Protein AF-A0A1G6W8T8-F1 (afdb_monomer_lite)

pLDDT: mean 86.27, std 10.4, range [54.28, 96.69]

InterPro domains:
  IPR007159 SpoVT-AbrB domain [PF04014] (5-46)
  IPR007159 SpoVT-AbrB domain [PS51740] (1-46)
  IPR007159 SpoVT-AbrB domain [SM00966] (4-49)
  IPR007159 SpoVT-AbrB domain [TIGR01439] (6-44)
  IPR037914 SpoVT-AbrB domain superfamily [SSF89447] (1-67)

Secondary structure (DSSP, 8-state):
----PPPTTS-----HHHHHHTT--TT--EEEEEETTEEEEEE--TT-HHHHHHHHHHHHTTS-HHHHHHHHHHHHHHHHHHHHHHHHHHHHHHHHHHHHHHT--S-HHHHHHHHT--HHHHHHHHHT-

Organism: NCBI:txid69960

Structure (mmCIF, N/CA/C/O backbone):
data_AF-A0A1G6W8T8-F1
#
_entry.id   AF-A0A1G6W8T8-F1
#
loop_
_atom_site.group_PDB
_atom_site.id
_atom_site.type_symbol
_atom_site.label_atom_id
_atom_site.label_alt_id
_atom_site.label_comp_id
_atom_site.label_asym_id
_atom_site.label_entity_id
_atom_site.label_seq_id
_atom_site.pdbx_PDB_ins_code
_atom_site.Cartn_x
_atom_site.Cartn_y
_atom_site.Cartn_z
_atom_site.occupancy
_atom_site.B_iso_or_equiv
_atom_site.auth_seq_id
_atom_site.auth_comp_id
_atom_site.auth_asym_id
_atom_site.auth_atom_id
_atom_site.pdbx_PDB_model_num
ATOM 1 N N . MET A 1 1 ? 20.162 -4.089 -52.537 1.00 75.88 1 MET A N 1
ATOM 2 C CA . MET A 1 1 ? 20.995 -3.343 -51.570 1.00 75.88 1 MET A CA 1
ATOM 3 C C . MET A 1 1 ? 20.813 -1.863 -51.844 1.00 75.88 1 MET A C 1
ATOM 5 O O . MET A 1 1 ? 20.670 -1.506 -53.003 1.00 75.88 1 MET A O 1
ATOM 9 N N . GLU A 1 2 ? 20.765 -1.037 -50.805 1.00 86.88 2 GLU A N 1
ATOM 10 C CA . GLU A 1 2 ? 20.570 0.417 -50.894 1.00 86.88 2 GLU A CA 1
ATOM 11 C C . GLU A 1 2 ? 21.630 1.095 -50.023 1.00 86.88 2 GLU A C 1
ATOM 13 O O . GLU A 1 2 ? 21.996 0.556 -48.977 1.00 86.88 2 GLU A O 1
ATOM 18 N N . LEU A 1 3 ? 22.119 2.260 -50.445 1.00 87.38 3 LEU A N 1
ATOM 19 C CA . LEU A 1 3 ? 23.094 3.031 -49.680 1.00 87.38 3 LEU A CA 1
ATOM 20 C C . LEU A 1 3 ? 22.367 3.974 -48.717 1.00 87.38 3 LEU A C 1
ATOM 22 O O . LEU A 1 3 ? 21.414 4.653 -49.093 1.00 87.38 3 LEU A O 1
ATOM 26 N N . ALA A 1 4 ? 22.844 4.048 -47.477 1.00 87.88 4 ALA A N 1
ATOM 27 C CA . ALA A 1 4 ? 22.390 5.018 -46.490 1.00 87.88 4 ALA A CA 1
ATOM 28 C C . ALA A 1 4 ? 23.603 5.690 -45.843 1.00 87.88 4 ALA A C 1
ATOM 30 O O . ALA A 1 4 ? 24.632 5.057 -45.615 1.00 87.88 4 ALA A O 1
ATOM 31 N N . ARG A 1 5 ? 23.483 6.985 -45.547 1.00 90.00 5 ARG A N 1
ATOM 32 C CA . ARG A 1 5 ? 24.531 7.742 -44.860 1.00 90.00 5 ARG A CA 1
ATOM 33 C C . ARG A 1 5 ? 24.305 7.679 -43.353 1.00 90.00 5 ARG A C 1
ATOM 35 O O . ARG A 1 5 ? 23.221 8.021 -42.883 1.00 90.00 5 ARG A O 1
ATOM 42 N N . LEU A 1 6 ? 25.341 7.289 -42.617 1.00 89.56 6 LEU A N 1
ATOM 43 C CA . LEU A 1 6 ? 25.398 7.417 -41.164 1.00 89.56 6 LEU A CA 1
ATOM 44 C C . LEU A 1 6 ? 25.855 8.838 -40.810 1.00 89.56 6 LEU A C 1
ATOM 46 O O . LEU A 1 6 ? 26.856 9.327 -41.341 1.00 89.56 6 LEU A O 1
ATOM 50 N N . THR A 1 7 ? 25.103 9.532 -39.962 1.00 90.38 7 THR A N 1
ATOM 51 C CA . THR A 1 7 ? 25.511 10.839 -39.433 1.00 90.38 7 THR A CA 1
ATOM 52 C C . THR A 1 7 ? 26.567 10.672 -38.341 1.00 90.38 7 THR A C 1
ATOM 54 O O . THR A 1 7 ? 26.696 9.603 -37.750 1.00 90.38 7 THR A O 1
ATOM 57 N N . ALA A 1 8 ? 27.276 11.751 -37.996 1.00 88.88 8 ALA A N 1
ATOM 58 C CA . ALA A 1 8 ? 28.194 11.752 -36.849 1.00 88.88 8 ALA A CA 1
ATOM 59 C C . ALA A 1 8 ? 27.490 11.407 -35.519 1.00 88.88 8 ALA A C 1
ATOM 61 O O . ALA A 1 8 ? 28.098 10.834 -34.626 1.00 88.88 8 ALA A O 1
ATOM 62 N N . SER A 1 9 ? 26.192 11.707 -35.410 1.00 84.81 9 SER A N 1
ATOM 63 C CA . SER A 1 9 ? 25.342 11.341 -34.270 1.00 84.81 9 SER A CA 1
ATOM 64 C C . SER A 1 9 ? 24.852 9.886 -34.286 1.00 84.81 9 SER A C 1
ATOM 66 O O . SER A 1 9 ? 23.993 9.529 -33.486 1.00 84.81 9 SER A O 1
ATOM 68 N N . GLY A 1 10 ? 25.330 9.055 -35.218 1.00 82.06 10 GLY A N 1
ATOM 69 C CA . GLY A 1 10 ? 24.951 7.644 -35.311 1.00 82.06 10 GLY A CA 1
ATOM 70 C C . GLY A 1 10 ? 23.543 7.399 -35.863 1.00 82.06 10 GLY A C 1
ATOM 71 O O . GLY A 1 10 ? 23.046 6.277 -35.819 1.00 82.06 10 GLY A O 1
ATOM 72 N N . ARG A 1 11 ? 22.876 8.424 -36.406 1.00 88.06 11 ARG A N 1
ATOM 73 C CA . ARG A 1 11 ? 21.554 8.271 -37.022 1.00 88.06 11 ARG A CA 1
ATOM 74 C C . ARG A 1 11 ? 21.720 7.892 -38.488 1.00 88.06 11 ARG A C 1
ATOM 76 O O . ARG A 1 11 ? 22.498 8.503 -39.216 1.00 88.06 11 ARG A O 1
ATOM 83 N N . MET A 1 12 ? 20.931 6.930 -38.946 1.00 89.88 12 MET A N 1
ATOM 84 C CA . MET A 1 12 ? 20.729 6.676 -40.370 1.00 89.88 12 MET A CA 1
ATOM 85 C C . MET A 1 12 ? 19.238 6.562 -40.660 1.00 89.88 12 MET A C 1
ATOM 87 O O . MET A 1 12 ? 18.449 6.174 -39.799 1.00 89.88 12 MET A O 1
ATOM 91 N N . THR A 1 13 ? 18.845 6.882 -41.888 1.00 88.50 13 THR A N 1
ATOM 92 C CA . THR A 1 13 ? 17.489 6.588 -42.355 1.00 88.50 13 THR A CA 1
ATOM 93 C C . THR A 1 13 ? 17.491 5.222 -43.014 1.00 88.50 13 THR A C 1
ATOM 95 O O . THR A 1 13 ? 18.241 5.014 -43.963 1.00 88.50 13 THR A O 1
ATOM 98 N N . LEU A 1 14 ? 16.626 4.313 -42.560 1.00 88.88 14 LEU A N 1
ATOM 99 C CA . LEU A 1 14 ? 16.434 3.036 -43.237 1.00 88.88 14 LEU A CA 1
ATOM 100 C C . LEU A 1 14 ? 15.675 3.267 -44.560 1.00 88.88 14 LEU A C 1
ATOM 102 O O . LEU A 1 14 ? 14.512 3.706 -44.510 1.00 88.88 14 LEU A O 1
ATOM 106 N N . PRO A 1 15 ? 16.286 2.998 -45.735 1.00 91.06 15 PRO A N 1
ATOM 107 C CA . PRO A 1 15 ? 15.672 3.282 -47.029 1.00 91.06 15 PRO A CA 1
ATOM 108 C C . PRO A 1 15 ? 14.300 2.623 -47.171 1.00 91.06 15 PRO A C 1
ATOM 110 O O . PRO A 1 15 ? 14.069 1.506 -46.702 1.00 91.06 15 PRO A O 1
ATOM 113 N N . LYS A 1 16 ? 13.365 3.313 -47.836 1.00 90.19 16 LYS A N 1
ATOM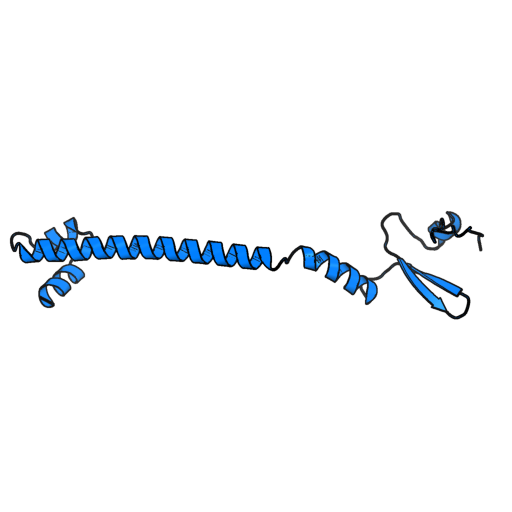 114 C CA . LYS A 1 16 ? 11.959 2.883 -47.944 1.00 90.19 16 LYS A CA 1
ATOM 115 C C . LYS A 1 16 ? 11.819 1.476 -48.537 1.00 90.19 16 LYS A C 1
ATOM 117 O O . LYS A 1 16 ? 10.972 0.716 -48.070 1.00 90.19 16 LYS A O 1
ATOM 122 N N . ALA A 1 17 ? 12.650 1.135 -49.524 1.00 90.19 17 ALA A N 1
ATOM 123 C CA . ALA A 1 17 ? 12.669 -0.186 -50.145 1.00 90.19 17 ALA A CA 1
ATOM 124 C C . ALA A 1 17 ? 13.041 -1.286 -49.136 1.00 90.19 17 ALA A C 1
ATOM 126 O O . ALA A 1 17 ? 12.322 -2.276 -49.025 1.00 90.19 17 ALA A O 1
ATOM 127 N N . ILE A 1 18 ? 14.092 -1.065 -48.337 1.00 90.50 18 ILE A N 1
ATOM 128 C CA . ILE A 1 18 ? 14.537 -2.001 -47.293 1.00 90.50 18 ILE A CA 1
ATOM 129 C C . ILE A 1 18 ? 13.485 -2.124 -46.190 1.00 90.50 18 ILE A C 1
ATOM 131 O O . ILE A 1 18 ? 13.116 -3.234 -45.820 1.00 90.50 18 ILE A O 1
ATOM 135 N N . ARG A 1 19 ? 12.925 -0.998 -45.728 1.00 88.56 19 ARG A N 1
ATOM 136 C CA . ARG A 1 19 ? 11.853 -0.983 -44.720 1.00 88.56 19 ARG A CA 1
ATOM 137 C C . ARG A 1 19 ? 10.644 -1.816 -45.161 1.00 88.56 19 ARG A C 1
ATOM 139 O O . ARG A 1 19 ? 10.123 -2.595 -44.370 1.00 88.56 19 ARG A O 1
ATOM 146 N N . LYS A 1 20 ? 10.217 -1.675 -46.423 1.00 88.81 20 LYS A N 1
ATOM 147 C CA . LYS A 1 20 ? 9.092 -2.438 -46.989 1.00 88.81 20 LYS A CA 1
ATOM 148 C C . LYS A 1 20 ? 9.431 -3.922 -47.137 1.00 88.81 20 LYS A C 1
ATOM 150 O O . LYS A 1 20 ? 8.604 -4.752 -46.777 1.00 88.81 20 LYS A O 1
ATOM 155 N N . ALA A 1 21 ? 10.622 -4.247 -47.638 1.00 88.62 21 ALA A N 1
ATOM 156 C CA . ALA A 1 21 ? 11.063 -5.629 -47.826 1.00 88.62 21 ALA A CA 1
ATOM 157 C C . ALA A 1 21 ? 11.195 -6.388 -46.495 1.00 88.62 21 ALA A C 1
ATOM 159 O O . ALA A 1 21 ? 10.778 -7.535 -46.404 1.00 88.62 21 ALA A O 1
ATOM 160 N N . ALA A 1 22 ? 11.696 -5.726 -45.449 1.00 84.44 22 ALA A N 1
ATOM 161 C CA . ALA A 1 22 ? 11.787 -6.276 -44.096 1.00 84.44 22 ALA A CA 1
ATOM 162 C C . ALA A 1 22 ? 10.454 -6.216 -43.314 1.00 84.44 22 ALA A C 1
ATOM 164 O O . ALA A 1 22 ? 10.398 -6.602 -42.147 1.00 84.44 22 ALA A O 1
ATOM 165 N N . GLY A 1 23 ? 9.376 -5.708 -43.927 1.00 86.88 23 GLY A N 1
ATOM 166 C CA . GLY A 1 23 ? 8.050 -5.625 -43.311 1.00 86.88 23 GLY A CA 1
ATOM 167 C C . GLY A 1 23 ? 7.973 -4.707 -42.087 1.00 86.88 23 GLY A C 1
ATOM 168 O O . GLY A 1 23 ? 7.107 -4.919 -41.239 1.00 86.88 23 GLY A O 1
ATOM 169 N N . LEU A 1 24 ? 8.870 -3.724 -41.973 1.00 87.12 24 LEU A N 1
ATOM 170 C CA . LEU A 1 24 ? 8.993 -2.864 -40.797 1.00 87.12 24 LEU A CA 1
ATOM 171 C C . LEU A 1 24 ? 7.978 -1.709 -40.807 1.00 87.12 24 LEU A C 1
ATOM 173 O O . LEU A 1 24 ? 7.748 -1.076 -41.845 1.00 87.12 24 LEU A O 1
ATOM 177 N N . ARG A 1 25 ? 7.409 -1.390 -39.643 1.00 84.00 25 ARG A N 1
ATOM 178 C CA . ARG A 1 25 ? 6.429 -0.307 -39.436 1.00 84.00 25 ARG A CA 1
ATOM 179 C C . ARG A 1 25 ? 6.920 0.704 -38.397 1.00 84.00 25 ARG A C 1
ATOM 181 O O . ARG A 1 25 ? 7.789 0.414 -37.583 1.00 84.00 25 ARG A O 1
ATOM 188 N N . GLY A 1 26 ? 6.382 1.923 -38.451 1.00 81.81 26 GLY A N 1
ATOM 189 C CA . GLY A 1 26 ? 6.681 2.943 -37.443 1.00 81.81 26 GLY A CA 1
ATOM 190 C C . GLY A 1 26 ? 6.204 2.488 -36.063 1.00 81.81 26 GLY A C 1
ATOM 191 O O . GLY A 1 26 ? 5.090 1.985 -35.952 1.00 81.81 26 GLY A O 1
ATOM 192 N N . GLY A 1 27 ? 7.050 2.652 -35.046 1.00 79.81 27 GLY A N 1
ATOM 193 C CA . GLY A 1 27 ? 6.772 2.206 -33.676 1.00 79.81 27 GLY A CA 1
ATOM 194 C C . GLY A 1 27 ? 7.227 0.779 -33.354 1.00 79.81 27 GLY A C 1
ATOM 195 O O . GLY A 1 27 ? 7.075 0.357 -32.216 1.00 79.81 27 GLY A O 1
ATOM 196 N N . GLU A 1 28 ? 7.795 0.037 -34.310 1.00 82.31 28 GLU A N 1
ATOM 197 C CA . GLU A 1 28 ? 8.390 -1.275 -34.029 1.00 82.31 28 GLU A CA 1
ATOM 198 C C . GLU A 1 28 ? 9.797 -1.141 -33.427 1.00 82.31 28 GLU A C 1
ATOM 200 O O . GLU A 1 28 ? 10.613 -0.339 -33.890 1.00 82.31 28 GLU A O 1
ATOM 205 N N . THR A 1 29 ? 10.092 -1.975 -32.430 1.00 81.62 29 THR A N 1
ATOM 206 C CA . THR A 1 29 ? 11.427 -2.102 -31.833 1.00 81.62 29 THR A CA 1
ATOM 207 C C . THR A 1 29 ? 12.272 -3.085 -32.640 1.00 81.62 29 THR A C 1
ATOM 209 O O . THR A 1 29 ? 11.794 -4.145 -33.057 1.00 81.62 29 THR A O 1
ATOM 212 N N . LEU A 1 30 ? 13.537 -2.733 -32.872 1.00 86.38 30 LEU A N 1
ATOM 213 C CA . LEU A 1 30 ? 14.484 -3.531 -33.650 1.00 86.38 30 LEU A CA 1
ATOM 214 C C . LEU A 1 30 ? 15.655 -3.980 -32.778 1.00 86.38 30 LEU A C 1
ATOM 216 O O . LEU A 1 30 ? 16.151 -3.208 -31.961 1.00 86.38 30 LEU A O 1
ATOM 220 N N . THR A 1 31 ? 16.130 -5.196 -33.025 1.00 84.69 31 THR A N 1
ATOM 221 C CA . THR A 1 31 ? 17.341 -5.756 -32.417 1.00 84.69 31 THR A CA 1
ATOM 222 C C . THR A 1 31 ? 18.482 -5.671 -33.428 1.00 84.69 31 THR A C 1
ATOM 224 O O . THR A 1 31 ? 18.298 -5.999 -34.606 1.00 84.69 31 THR A O 1
ATOM 227 N N . PHE A 1 32 ? 19.656 -5.239 -32.964 1.00 87.12 32 PHE A N 1
ATOM 228 C CA . PHE A 1 32 ? 20.888 -5.155 -33.747 1.00 87.12 32 PHE A CA 1
ATOM 229 C C . PHE A 1 32 ? 21.862 -6.249 -33.305 1.00 87.12 32 PHE A C 1
ATOM 231 O O . PHE A 1 32 ? 22.057 -6.458 -32.111 1.00 87.12 32 PHE A O 1
ATOM 238 N N . ALA A 1 33 ? 22.495 -6.915 -34.264 1.00 84.56 33 ALA A N 1
ATOM 239 C CA . ALA A 1 33 ? 23.589 -7.854 -34.037 1.00 84.56 33 ALA A CA 1
ATOM 240 C C . ALA A 1 33 ? 24.741 -7.553 -35.002 1.00 84.56 33 ALA A C 1
ATOM 242 O O . ALA A 1 33 ? 24.525 -6.976 -36.070 1.00 84.56 33 ALA A O 1
ATOM 243 N N . VAL A 1 34 ? 25.960 -7.939 -34.628 1.00 89.88 34 VAL A N 1
ATOM 244 C CA . VAL A 1 34 ? 27.155 -7.776 -35.464 1.00 89.88 34 VAL A CA 1
ATOM 245 C C . VAL A 1 34 ? 27.726 -9.151 -35.781 1.00 89.88 34 VAL A C 1
ATOM 247 O O . VAL A 1 34 ? 28.036 -9.916 -34.873 1.00 89.88 34 VAL A O 1
ATOM 250 N N . GLU A 1 35 ? 27.886 -9.445 -37.068 1.00 92.19 35 GLU A N 1
ATOM 251 C CA . GLU A 1 35 ? 28.552 -10.646 -37.571 1.00 92.19 35 GLU A CA 1
ATOM 252 C C . GLU A 1 35 ? 29.705 -10.224 -38.483 1.00 92.19 35 GLU A C 1
ATOM 254 O O . GLU A 1 35 ? 29.502 -9.844 -39.639 1.00 92.19 35 GLU A O 1
ATOM 259 N N . GLY A 1 36 ? 30.929 -10.252 -37.947 1.00 91.94 36 GLY A N 1
ATOM 260 C CA . GLY A 1 36 ? 32.117 -9.785 -38.661 1.00 91.94 36 GLY A CA 1
ATOM 261 C C . GLY A 1 36 ? 32.016 -8.301 -39.020 1.00 91.94 36 GLY A C 1
ATOM 262 O O . GLY A 1 36 ? 31.990 -7.448 -38.136 1.00 91.94 36 GLY A O 1
ATOM 263 N N . ASP A 1 37 ? 31.958 -7.998 -40.318 1.00 92.62 37 ASP A N 1
ATOM 264 C CA . ASP A 1 37 ? 31.822 -6.643 -40.865 1.00 92.62 37 ASP A CA 1
ATOM 265 C C . ASP A 1 37 ? 30.363 -6.235 -41.149 1.00 92.62 37 ASP A C 1
ATOM 267 O O . ASP A 1 37 ? 30.108 -5.164 -41.706 1.00 92.62 37 ASP A O 1
ATOM 271 N N . ARG A 1 38 ? 29.386 -7.074 -40.775 1.00 88.56 38 ARG A N 1
ATOM 272 C CA . ARG A 1 38 ? 27.965 -6.867 -41.078 1.00 88.56 38 ARG A CA 1
ATOM 273 C C . ARG A 1 38 ? 27.169 -6.539 -39.831 1.00 88.56 38 ARG A C 1
ATOM 275 O O . ARG A 1 38 ? 27.310 -7.183 -38.796 1.00 88.56 38 ARG A O 1
ATOM 282 N N . VAL A 1 39 ? 26.252 -5.588 -39.974 1.00 87.50 39 VAL A N 1
ATOM 283 C CA . VAL A 1 39 ? 25.208 -5.321 -38.983 1.00 87.50 39 VAL A CA 1
ATOM 284 C C . VAL A 1 39 ? 23.913 -5.970 -39.455 1.00 87.50 39 VAL A C 1
ATOM 286 O O . VAL A 1 39 ? 23.423 -5.678 -40.547 1.00 87.50 39 VAL A O 1
ATOM 289 N N . ILE A 1 40 ? 23.353 -6.836 -38.619 1.00 89.06 40 ILE A N 1
ATOM 290 C CA . ILE A 1 40 ? 22.065 -7.487 -38.835 1.00 89.06 40 ILE A CA 1
ATOM 291 C C . ILE A 1 40 ? 21.024 -6.745 -38.010 1.00 89.06 40 ILE A C 1
ATOM 293 O O . ILE A 1 40 ? 21.191 -6.552 -36.808 1.00 89.06 40 ILE A O 1
ATOM 297 N N . VAL A 1 41 ? 19.937 -6.340 -38.664 1.00 87.06 41 VAL A N 1
ATOM 298 C CA . VAL A 1 41 ? 18.806 -5.671 -38.020 1.00 87.06 41 VAL A CA 1
ATOM 299 C C . VAL A 1 41 ? 17.562 -6.511 -38.245 1.00 87.06 41 VAL A C 1
ATOM 301 O O . VAL A 1 41 ? 17.213 -6.808 -39.389 1.00 87.06 41 VAL A O 1
ATOM 304 N N . ARG A 1 42 ? 16.879 -6.879 -37.164 1.00 86.00 42 ARG A N 1
ATOM 305 C CA . ARG A 1 42 ? 15.625 -7.641 -37.216 1.00 86.00 42 ARG A CA 1
ATOM 306 C C . ARG A 1 42 ? 14.593 -7.067 -36.259 1.00 86.00 42 ARG A C 1
ATOM 308 O O . ARG A 1 42 ? 14.930 -6.284 -35.377 1.00 86.00 42 ARG A O 1
ATOM 315 N N . LYS A 1 43 ? 13.333 -7.469 -36.425 1.00 84.56 43 LYS A N 1
ATOM 316 C CA . LYS A 1 43 ? 12.290 -7.160 -35.443 1.00 84.56 43 LYS A CA 1
ATOM 317 C C . LYS A 1 43 ? 12.644 -7.800 -34.105 1.00 84.56 43 LYS A C 1
ATOM 319 O O . LYS A 1 43 ? 13.077 -8.955 -34.083 1.00 84.56 43 LYS A O 1
ATOM 324 N N . ALA A 1 44 ? 12.452 -7.041 -33.033 1.00 82.19 44 ALA A N 1
ATOM 325 C CA . ALA A 1 44 ? 12.484 -7.599 -31.696 1.00 82.19 44 ALA A CA 1
ATOM 326 C C . ALA A 1 44 ? 11.278 -8.535 -31.526 1.00 82.19 44 ALA A C 1
ATOM 328 O O . ALA A 1 44 ? 10.150 -8.182 -31.880 1.00 82.19 44 ALA A O 1
ATOM 329 N N . THR A 1 45 ? 11.526 -9.740 -31.035 1.00 76.25 45 THR A N 1
ATOM 330 C CA . THR A 1 45 ? 10.507 -10.742 -30.718 1.00 76.25 45 THR A CA 1
ATOM 331 C C . THR A 1 45 ? 10.410 -10.931 -29.207 1.00 76.25 45 THR A C 1
ATOM 333 O O . THR A 1 45 ? 11.397 -10.697 -28.514 1.00 76.25 45 THR A O 1
ATOM 336 N N . PRO A 1 46 ? 9.266 -11.400 -28.674 1.00 68.62 46 PRO A N 1
ATOM 337 C CA . PRO A 1 46 ? 9.110 -11.665 -27.241 1.00 68.62 46 PRO A CA 1
ATOM 338 C C . PRO A 1 46 ? 10.166 -12.603 -26.639 1.00 68.62 46 PRO A C 1
ATOM 340 O O . PRO A 1 46 ? 10.479 -12.485 -25.457 1.00 68.62 46 PRO A O 1
ATOM 343 N N . ASP A 1 47 ? 10.728 -13.495 -27.457 1.00 70.31 47 ASP A N 1
ATOM 344 C CA . ASP A 1 47 ? 11.781 -14.434 -27.058 1.00 70.31 47 ASP A CA 1
ATOM 345 C C . ASP A 1 47 ? 13.176 -13.792 -26.965 1.00 70.31 47 ASP A C 1
ATOM 347 O O . ASP A 1 47 ? 14.118 -14.433 -26.506 1.00 70.31 47 ASP A O 1
ATOM 351 N N . ASP A 1 48 ? 13.331 -12.529 -27.375 1.00 72.31 48 ASP A N 1
ATOM 352 C CA . ASP A 1 48 ? 14.598 -11.818 -27.236 1.00 72.31 48 ASP A CA 1
ATOM 353 C C . ASP A 1 48 ? 14.808 -11.382 -25.788 1.00 72.31 48 ASP A C 1
ATOM 355 O O . ASP A 1 48 ? 14.020 -10.602 -25.251 1.00 72.31 48 ASP A O 1
ATOM 359 N N . GLU A 1 49 ? 15.921 -11.798 -25.183 1.00 67.62 49 GLU A N 1
ATOM 360 C CA . GLU A 1 49 ? 16.322 -11.345 -23.843 1.00 67.62 49 GLU A CA 1
ATOM 361 C C . GLU A 1 49 ? 16.335 -9.810 -23.760 1.00 67.62 49 GLU A C 1
ATOM 363 O O . GLU A 1 49 ? 15.746 -9.228 -22.860 1.00 67.62 49 GLU A O 1
ATOM 368 N N . THR A 1 50 ? 16.849 -9.131 -24.788 1.00 67.94 50 THR A N 1
ATOM 369 C CA . THR A 1 50 ? 16.867 -7.660 -24.869 1.00 67.94 50 THR A CA 1
ATOM 370 C C . THR A 1 50 ? 15.464 -7.033 -24.897 1.00 67.94 50 THR A C 1
ATOM 372 O O . THR A 1 50 ? 15.263 -5.940 -24.369 1.00 67.94 50 THR A O 1
ATOM 375 N N . TRP A 1 51 ? 14.469 -7.702 -25.494 1.00 69.12 51 TRP A N 1
ATOM 376 C CA . TRP A 1 51 ? 13.074 -7.248 -25.449 1.00 69.12 51 TRP A CA 1
ATOM 377 C C . TRP A 1 51 ? 12.483 -7.439 -24.051 1.00 69.12 51 TRP A C 1
ATOM 379 O O . TRP A 1 51 ? 11.793 -6.554 -23.545 1.00 69.12 51 TRP A O 1
ATOM 389 N N . ARG A 1 52 ? 12.780 -8.577 -23.413 1.00 65.94 52 ARG A N 1
ATOM 390 C CA . ARG A 1 52 ? 12.342 -8.889 -22.046 1.00 65.94 52 ARG A CA 1
ATOM 391 C C . ARG A 1 52 ? 12.940 -7.917 -21.034 1.00 65.94 52 ARG A C 1
ATOM 393 O O . ARG A 1 52 ? 12.209 -7.429 -20.178 1.00 65.94 52 ARG A O 1
ATOM 400 N N . GLU A 1 53 ? 14.217 -7.581 -21.169 1.00 70.88 53 GLU A N 1
ATOM 401 C CA . GLU A 1 53 ? 14.908 -6.580 -20.352 1.00 70.88 53 GLU A CA 1
ATOM 402 C C . GLU A 1 53 ? 14.292 -5.186 -20.532 1.00 70.88 53 GLU A C 1
ATOM 404 O O . GLU A 1 53 ? 13.949 -4.531 -19.546 1.00 70.88 53 GLU A O 1
ATOM 409 N N . ALA A 1 54 ? 14.065 -4.752 -21.777 1.00 70.06 54 ALA A N 1
ATOM 410 C CA . ALA A 1 54 ? 13.444 -3.458 -22.065 1.00 70.06 54 ALA A CA 1
ATOM 411 C C . ALA A 1 54 ? 11.997 -3.361 -21.535 1.00 70.06 54 ALA A C 1
ATOM 413 O O . ALA A 1 54 ? 11.582 -2.328 -20.998 1.00 70.06 54 ALA A O 1
ATOM 414 N N . LEU A 1 55 ? 11.226 -4.447 -21.646 1.00 67.62 55 LEU A N 1
ATOM 415 C CA . LEU A 1 55 ? 9.865 -4.527 -21.117 1.00 67.62 55 LEU A CA 1
ATOM 416 C C . LEU A 1 55 ? 9.852 -4.547 -19.581 1.00 67.62 55 LEU A C 1
ATOM 418 O O . LEU A 1 55 ? 9.047 -3.847 -18.972 1.00 67.62 55 LEU A O 1
ATOM 422 N N . SER A 1 56 ? 10.756 -5.310 -18.961 1.00 66.69 56 SER A N 1
ATOM 423 C CA . SER A 1 56 ? 10.924 -5.380 -17.504 1.00 66.69 56 SER A CA 1
ATOM 424 C C . SER A 1 56 ? 11.256 -4.011 -16.910 1.00 66.69 56 SER A C 1
ATOM 426 O O . SER A 1 56 ? 10.603 -3.582 -15.960 1.00 66.69 56 SER A O 1
ATOM 428 N N . ALA A 1 57 ? 12.189 -3.275 -17.526 1.00 65.88 57 ALA A N 1
ATOM 429 C CA . ALA A 1 57 ? 12.524 -1.914 -17.115 1.00 65.88 57 ALA A CA 1
ATOM 430 C C . ALA A 1 57 ? 11.287 -0.997 -17.136 1.00 65.88 57 ALA A C 1
ATOM 432 O O . ALA A 1 57 ? 11.002 -0.324 -16.150 1.00 65.88 57 ALA A O 1
ATOM 433 N N . THR A 1 58 ? 10.485 -1.059 -18.202 1.00 64.50 58 THR A N 1
ATOM 434 C CA . THR A 1 58 ? 9.258 -0.251 -18.328 1.00 64.50 58 THR A CA 1
ATOM 435 C C . THR A 1 58 ? 8.189 -0.628 -17.294 1.00 64.50 58 THR A C 1
ATOM 437 O O . THR A 1 58 ? 7.507 0.240 -16.760 1.00 64.50 58 THR A O 1
ATOM 440 N N . LEU A 1 59 ? 8.019 -1.920 -16.991 1.00 63.34 59 LEU A N 1
ATOM 441 C CA . LEU A 1 59 ? 7.030 -2.388 -16.012 1.00 63.34 59 LEU A CA 1
ATOM 442 C C . LEU A 1 59 ? 7.456 -2.114 -14.565 1.00 63.34 59 LEU A C 1
ATOM 444 O O . LEU A 1 59 ? 6.597 -1.912 -13.710 1.00 63.34 59 LEU A O 1
ATOM 448 N N . SER A 1 60 ? 8.761 -2.066 -14.287 1.00 59.78 60 SER A N 1
ATOM 449 C CA . SER A 1 60 ? 9.281 -1.785 -12.945 1.00 59.78 60 SER A CA 1
ATOM 450 C C . SER A 1 60 ? 8.932 -0.376 -12.446 1.00 59.78 60 SER A C 1
ATOM 452 O O . SER A 1 60 ? 8.695 -0.202 -11.250 1.00 59.78 60 SER A O 1
ATOM 454 N N . GLU A 1 61 ? 8.761 0.592 -13.356 1.00 54.28 61 GLU A N 1
ATOM 455 C CA . GLU A 1 61 ? 8.269 1.945 -13.046 1.00 54.28 61 GLU A CA 1
ATOM 456 C C . GLU A 1 61 ? 6.835 1.954 -12.478 1.00 54.28 61 GLU A C 1
ATOM 458 O O . GLU A 1 61 ? 6.457 2.882 -11.769 1.00 54.28 61 GLU A O 1
ATOM 463 N N . TRP A 1 62 ? 6.039 0.908 -12.731 1.00 62.62 62 TRP A N 1
ATOM 464 C CA . TRP A 1 62 ? 4.660 0.780 -12.235 1.00 62.62 62 TRP A CA 1
ATOM 465 C C . TRP A 1 62 ? 4.568 0.098 -10.863 1.00 62.62 62 TRP A C 1
ATOM 467 O O . TRP A 1 62 ? 3.504 0.077 -10.244 1.00 62.62 62 TRP A O 1
ATOM 477 N N . THR A 1 63 ? 5.681 -0.440 -10.365 1.00 57.06 63 THR A N 1
ATOM 478 C CA . THR A 1 63 ? 5.822 -1.022 -9.024 1.00 57.06 63 THR A CA 1
ATOM 479 C C . THR A 1 63 ? 6.858 -0.242 -8.222 1.00 57.06 63 THR A C 1
ATOM 481 O O . THR A 1 63 ? 7.809 -0.826 -7.701 1.00 57.06 63 THR A O 1
ATOM 484 N N . SER A 1 64 ? 6.695 1.084 -8.119 1.00 63.22 64 SER A N 1
ATOM 485 C CA . SER A 1 64 ? 7.575 1.869 -7.249 1.00 63.22 64 SER A CA 1
ATOM 486 C C . SER A 1 64 ? 7.435 1.381 -5.794 1.00 63.22 64 SER A C 1
ATOM 488 O O . SER A 1 64 ? 6.313 1.266 -5.284 1.00 63.22 64 SER A O 1
ATOM 490 N N . PRO A 1 65 ? 8.546 1.119 -5.081 1.00 67.50 65 PRO A N 1
ATOM 491 C CA . PRO A 1 65 ? 8.544 0.820 -3.646 1.00 67.50 65 PRO A CA 1
ATOM 492 C C . PRO A 1 65 ? 7.801 1.868 -2.801 1.00 67.50 65 PRO A C 1
ATOM 494 O O . PRO A 1 65 ? 7.275 1.563 -1.726 1.00 67.50 65 PRO A O 1
ATOM 497 N N . GLU A 1 66 ? 7.726 3.102 -3.297 1.00 74.12 66 GLU A N 1
ATOM 498 C CA . GLU A 1 66 ? 7.025 4.220 -2.664 1.00 74.12 66 GLU A CA 1
ATOM 499 C C . GLU A 1 66 ? 5.513 3.973 -2.606 1.00 74.12 66 GLU A C 1
ATOM 501 O O . GLU A 1 66 ? 4.878 4.257 -1.590 1.00 74.12 66 GLU A O 1
ATOM 506 N N . ASP A 1 67 ? 4.935 3.364 -3.646 1.00 72.56 67 ASP A N 1
ATOM 507 C CA . ASP A 1 67 ? 3.507 3.046 -3.700 1.00 72.56 67 ASP A CA 1
ATOM 508 C C . ASP A 1 67 ? 3.131 1.930 -2.728 1.00 72.56 67 ASP A C 1
ATOM 510 O O . ASP A 1 67 ? 2.093 2.004 -2.065 1.00 72.56 67 ASP A O 1
ATOM 514 N N . ALA A 1 68 ? 3.986 0.914 -2.597 1.00 77.88 68 ALA A N 1
ATOM 515 C CA . ALA A 1 68 ? 3.798 -0.151 -1.618 1.00 77.88 68 ALA A CA 1
ATOM 516 C C . ALA A 1 68 ? 3.895 0.391 -0.183 1.00 77.88 68 ALA A C 1
ATOM 518 O O . ALA A 1 68 ? 3.049 0.083 0.659 1.00 77.88 68 ALA A O 1
ATOM 519 N N . THR A 1 69 ? 4.883 1.254 0.073 1.00 82.12 69 THR A N 1
ATOM 520 C CA . THR A 1 69 ? 5.087 1.892 1.381 1.00 82.12 69 THR A CA 1
ATOM 521 C C . THR A 1 69 ? 3.901 2.779 1.749 1.00 82.12 69 THR A C 1
ATOM 523 O O . THR A 1 69 ? 3.367 2.670 2.851 1.00 82.12 69 THR A O 1
ATOM 526 N N . ARG A 1 70 ? 3.428 3.607 0.810 1.00 80.69 70 ARG A N 1
ATOM 527 C CA . ARG A 1 70 ? 2.271 4.489 1.000 1.00 80.69 70 ARG A CA 1
ATOM 528 C C . ARG A 1 70 ? 1.000 3.710 1.333 1.00 80.69 70 ARG A C 1
ATOM 530 O O . ARG A 1 70 ? 0.354 4.025 2.328 1.00 80.69 70 ARG A O 1
ATOM 537 N N . ARG A 1 71 ? 0.692 2.647 0.580 1.00 81.88 71 ARG A N 1
ATOM 538 C CA . ARG A 1 71 ? -0.460 1.773 0.874 1.00 81.88 71 ARG A CA 1
ATOM 539 C C . ARG A 1 71 ? -0.337 1.103 2.241 1.00 81.88 71 ARG A C 1
ATOM 541 O O . ARG A 1 71 ? -1.327 1.002 2.957 1.00 81.88 71 ARG A O 1
ATOM 548 N N . GLY A 1 72 ? 0.866 0.660 2.612 1.00 89.31 72 GLY A N 1
ATOM 549 C CA . GLY A 1 72 ? 1.127 0.072 3.927 1.00 89.31 72 GLY A CA 1
ATOM 550 C C . GLY A 1 72 ? 0.885 1.059 5.073 1.00 89.31 72 GLY A C 1
ATOM 551 O O . GLY A 1 72 ? 0.207 0.719 6.042 1.00 89.31 72 GLY A O 1
ATOM 552 N N . LEU A 1 73 ? 1.381 2.293 4.939 1.00 91.94 73 LEU A N 1
ATOM 553 C CA . LEU A 1 73 ? 1.187 3.363 5.922 1.00 91.94 73 LEU A CA 1
ATOM 554 C C . LEU A 1 73 ? -0.287 3.760 6.056 1.00 91.94 73 LEU A C 1
ATOM 556 O O . LEU A 1 73 ? -0.789 3.857 7.175 1.00 91.94 73 LEU A O 1
ATOM 560 N N . GLU A 1 74 ? -0.987 3.952 4.935 1.00 89.06 74 GLU A N 1
ATOM 561 C CA . GLU A 1 74 ? -2.421 4.270 4.918 1.00 89.06 74 GLU A CA 1
ATOM 562 C C . GLU A 1 74 ? -3.240 3.178 5.615 1.00 89.06 74 GLU A C 1
ATOM 564 O O . GLU A 1 74 ? -4.061 3.476 6.485 1.00 89.06 74 GLU A O 1
ATOM 569 N N . HIS A 1 75 ? -2.970 1.910 5.290 1.00 91.31 75 HIS A N 1
ATOM 570 C CA . HIS A 1 75 ? -3.662 0.775 5.892 1.00 91.31 75 HIS A CA 1
ATOM 571 C C . HIS A 1 75 ? -3.390 0.686 7.402 1.00 91.31 75 HIS A C 1
ATOM 573 O O . HIS A 1 75 ? -4.324 0.520 8.188 1.00 91.31 75 HIS A O 1
ATOM 579 N N . GLY A 1 76 ? -2.131 0.845 7.823 1.00 94.44 76 GLY A N 1
ATOM 580 C CA . GLY A 1 76 ? -1.750 0.815 9.236 1.00 94.44 76 GLY A CA 1
ATOM 581 C C . GLY A 1 76 ? -2.384 1.947 10.047 1.00 94.44 76 GLY A C 1
ATOM 582 O O . GLY A 1 76 ? -2.931 1.705 11.124 1.00 94.44 76 GLY A O 1
ATOM 583 N N . LEU A 1 77 ? -2.385 3.174 9.515 1.00 95.94 77 LEU A N 1
ATOM 584 C CA . LEU A 1 77 ? -3.009 4.325 10.170 1.00 95.94 77 LEU A CA 1
ATOM 585 C C . LEU A 1 77 ? -4.524 4.139 10.308 1.00 95.94 77 LEU A C 1
ATOM 587 O O . LEU A 1 77 ? -5.087 4.394 11.373 1.00 95.94 77 LEU A O 1
ATOM 591 N N . GLN A 1 78 ? -5.183 3.671 9.245 1.00 92.19 78 GLN A N 1
ATOM 592 C CA . GLN A 1 78 ? -6.623 3.437 9.251 1.00 92.19 78 GLN A CA 1
ATOM 593 C C . GLN A 1 78 ? -7.019 2.374 10.284 1.00 92.19 78 GLN A C 1
ATOM 595 O O . GLN A 1 78 ? -7.993 2.572 11.016 1.00 92.19 78 GLN A O 1
ATOM 600 N N . GLN A 1 79 ? -6.273 1.267 10.357 1.00 93.50 79 GLN A N 1
ATOM 601 C CA . GLN A 1 79 ? -6.500 0.224 11.357 1.00 93.50 79 GLN A CA 1
ATOM 602 C C . GLN A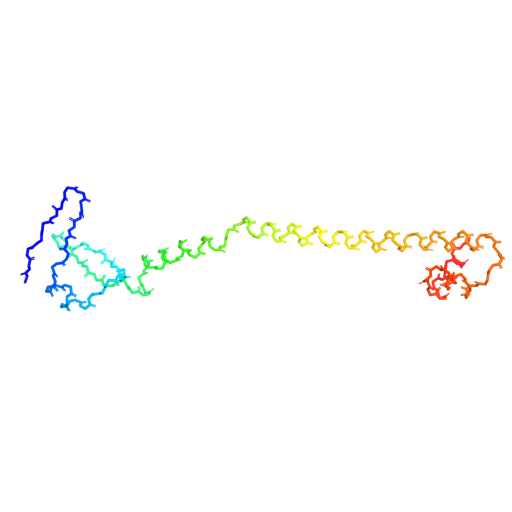 1 79 ? -6.298 0.758 12.777 1.00 93.50 79 GLN A C 1
ATOM 604 O O . GLN A 1 79 ? -7.184 0.599 13.616 1.00 93.50 79 GLN A O 1
ATOM 609 N N . GLY A 1 80 ? -5.182 1.449 13.032 1.00 95.69 80 GLY A N 1
ATOM 610 C CA . GLY A 1 80 ? -4.875 2.005 14.351 1.00 95.69 80 GLY A CA 1
ATOM 611 C C . GLY A 1 80 ? -5.925 3.008 14.834 1.00 95.69 80 GLY A C 1
ATOM 612 O O . GLY A 1 80 ? -6.356 2.941 15.984 1.00 95.69 80 GLY A O 1
ATOM 613 N N . LEU A 1 81 ? -6.403 3.891 13.951 1.00 95.94 81 LEU A N 1
ATOM 614 C CA . LEU A 1 81 ? -7.446 4.861 14.290 1.00 95.94 81 LEU A CA 1
ATOM 615 C C . LEU A 1 81 ? -8.774 4.176 14.636 1.00 95.94 81 LEU A C 1
ATOM 617 O O . LEU A 1 81 ? -9.397 4.511 15.642 1.00 95.94 81 LEU A O 1
ATOM 621 N N . GLN A 1 82 ? -9.210 3.210 13.822 1.00 92.94 82 GLN A N 1
ATOM 622 C CA . GLN A 1 82 ? -10.449 2.476 14.092 1.00 92.94 82 GLN A CA 1
ATOM 623 C C . GLN A 1 82 ? -10.373 1.695 15.400 1.00 92.94 82 GLN A C 1
ATOM 625 O O . GLN A 1 82 ? -11.338 1.693 16.165 1.00 92.94 82 GLN A O 1
ATOM 630 N N . GLN A 1 83 ? -9.241 1.040 15.652 1.00 94.31 83 GLN A N 1
ATOM 631 C CA . GLN A 1 83 ? -9.033 0.285 16.876 1.00 94.31 83 GLN A CA 1
ATOM 632 C C . GLN A 1 83 ? -9.049 1.208 18.096 1.00 94.31 83 GLN A C 1
ATOM 634 O O . GLN A 1 83 ? -9.828 0.967 19.013 1.00 94.31 83 GLN A O 1
ATOM 639 N N . GLY A 1 84 ? -8.312 2.321 18.062 1.00 95.38 84 GLY A N 1
ATOM 640 C CA . GLY A 1 84 ? -8.292 3.287 19.161 1.00 95.38 84 GLY A CA 1
ATOM 641 C C . GLY A 1 84 ? -9.661 3.908 19.460 1.00 95.38 84 GLY A C 1
ATOM 642 O O . GLY A 1 84 ? -10.016 4.079 20.623 1.00 95.38 84 GLY A O 1
ATOM 643 N N . LEU A 1 85 ? -10.470 4.197 18.434 1.00 95.00 85 LEU A N 1
ATOM 644 C CA . LEU A 1 85 ? -11.837 4.697 18.627 1.00 95.00 85 LEU A CA 1
ATOM 645 C C . LEU A 1 85 ? -12.747 3.655 19.289 1.00 95.00 85 LEU A C 1
ATOM 647 O O . LEU A 1 85 ? -13.502 3.995 20.201 1.00 95.00 85 LEU A O 1
ATOM 651 N N . LYS A 1 86 ? -12.668 2.392 18.853 1.00 91.00 86 LYS A N 1
ATOM 652 C CA . LYS A 1 86 ? -13.453 1.295 19.439 1.00 91.00 86 LYS A CA 1
ATOM 653 C C . LYS A 1 86 ? -13.036 1.020 20.879 1.00 91.00 86 LYS A C 1
ATOM 655 O O . LYS A 1 86 ? -13.892 1.006 21.756 1.00 91.00 86 LYS A O 1
ATOM 660 N N . GLU A 1 87 ? -11.739 0.849 21.120 1.00 94.12 87 GLU A N 1
ATOM 661 C CA . GLU A 1 87 ? -11.189 0.582 22.451 1.00 94.12 87 GLU A CA 1
ATOM 662 C C . GLU A 1 87 ? -11.474 1.739 23.411 1.00 94.12 87 GLU A C 1
ATOM 664 O O . GLU A 1 87 ? -11.906 1.510 24.537 1.00 94.12 87 GLU A O 1
ATOM 669 N N . GLY A 1 88 ? -11.312 2.987 22.960 1.00 93.94 88 GLY A N 1
ATOM 670 C CA . GLY A 1 88 ? -11.639 4.171 23.751 1.00 93.94 88 GLY A CA 1
ATOM 671 C C . GLY A 1 88 ? -13.124 4.248 24.106 1.00 93.94 88 GLY A C 1
ATOM 672 O O . GLY A 1 88 ? -13.466 4.478 25.266 1.00 93.94 88 GLY A O 1
ATOM 673 N N . GLY A 1 89 ? -14.012 4.003 23.137 1.00 94.19 89 GLY A N 1
ATOM 674 C CA . GLY A 1 89 ? -15.456 3.950 23.374 1.00 94.19 89 GLY A CA 1
ATOM 675 C C . GLY A 1 89 ? -15.842 2.857 24.374 1.00 94.19 89 GLY A C 1
ATOM 676 O O . GLY A 1 89 ? -16.543 3.129 25.347 1.00 94.19 89 GLY A O 1
ATOM 677 N N . GLN A 1 90 ? -15.317 1.643 24.194 1.00 92.81 90 GLN A N 1
ATOM 678 C CA . GLN A 1 90 ? -15.539 0.527 25.117 1.00 92.81 90 GLN A CA 1
ATOM 679 C C . GLN A 1 90 ? -15.005 0.832 26.521 1.00 92.81 90 GLN A C 1
ATOM 681 O O . GLN A 1 90 ? -15.700 0.598 27.507 1.00 92.81 90 GLN A O 1
ATOM 686 N N . ALA A 1 91 ? -13.807 1.411 26.632 1.00 94.44 91 ALA A N 1
ATOM 687 C CA . ALA A 1 91 ? -13.218 1.791 27.912 1.00 94.44 91 ALA A CA 1
ATOM 688 C C . ALA A 1 91 ? -14.073 2.827 28.660 1.00 94.44 91 ALA A C 1
ATOM 690 O O . ALA A 1 91 ? -14.217 2.740 29.882 1.00 94.44 91 ALA A O 1
ATOM 691 N N . VAL A 1 92 ? -14.671 3.784 27.942 1.00 96.56 92 VAL A N 1
ATOM 692 C CA . VAL A 1 92 ? -15.611 4.756 28.521 1.00 96.56 92 VAL A CA 1
ATOM 693 C C . VAL A 1 92 ? -16.868 4.060 29.040 1.00 96.56 92 VAL A C 1
ATOM 695 O O . VAL A 1 92 ? -17.271 4.322 30.173 1.00 96.56 92 VAL A O 1
ATOM 698 N N . MET A 1 93 ? -17.455 3.143 28.268 1.00 95.88 93 MET A N 1
ATOM 699 C CA . MET A 1 93 ? -18.662 2.420 28.685 1.00 95.88 93 MET A CA 1
ATOM 700 C C . MET A 1 93 ? -18.418 1.495 29.877 1.00 95.88 93 MET A C 1
ATOM 702 O O . MET A 1 93 ? -19.223 1.467 30.807 1.00 95.88 93 MET A O 1
ATOM 706 N N . LEU A 1 94 ? -17.272 0.809 29.912 1.00 94.69 94 LEU A N 1
ATOM 707 C CA . LEU A 1 94 ? -16.852 0.01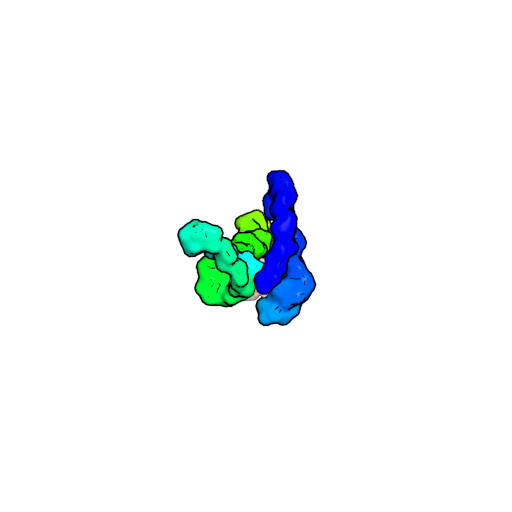4 31.066 1.00 94.69 94 LEU A CA 1
ATOM 708 C C . LEU A 1 94 ? -16.665 0.889 32.309 1.00 94.69 94 LEU A C 1
ATOM 710 O O . LEU A 1 94 ? -17.146 0.546 33.387 1.00 94.69 94 LEU A O 1
ATOM 714 N N . ARG A 1 95 ? -16.002 2.045 32.171 1.00 95.38 95 ARG A N 1
ATOM 715 C CA . ARG A 1 95 ? -15.826 2.995 33.279 1.00 95.38 95 ARG A CA 1
ATOM 716 C C . ARG A 1 95 ? -17.170 3.505 33.798 1.00 95.38 95 ARG A C 1
ATOM 718 O O . ARG A 1 95 ? -17.359 3.588 35.008 1.00 95.38 95 ARG A O 1
ATOM 725 N N . LEU A 1 96 ? -18.088 3.850 32.897 1.00 95.81 96 LEU A N 1
ATOM 726 C CA . LEU A 1 96 ? -19.430 4.294 33.258 1.00 95.81 96 LEU A CA 1
ATOM 727 C C . LEU A 1 96 ? -20.191 3.187 33.995 1.00 95.81 96 LEU A C 1
ATOM 729 O O . LEU A 1 96 ? -20.772 3.462 35.039 1.00 95.81 96 LEU A O 1
ATOM 733 N N . ALA A 1 97 ? -20.131 1.943 33.509 1.00 95.75 97 ALA A N 1
ATOM 734 C CA . ALA A 1 97 ? -20.768 0.797 34.158 1.00 95.75 97 ALA A CA 1
ATOM 735 C C . ALA A 1 97 ? -20.270 0.610 35.594 1.00 95.75 97 ALA A C 1
ATOM 737 O O . ALA A 1 97 ? -21.088 0.484 36.501 1.00 95.75 97 ALA A O 1
ATOM 738 N N . TRP A 1 98 ? -18.952 0.684 35.812 1.00 94.31 98 TRP A N 1
ATOM 739 C CA . TRP A 1 98 ? -18.357 0.642 37.151 1.00 94.31 98 TRP A CA 1
ATOM 740 C C . TRP A 1 98 ? -18.918 1.721 38.074 1.00 94.31 98 TRP A C 1
ATOM 742 O O . TRP A 1 98 ? -19.355 1.413 39.179 1.00 94.31 98 TRP A O 1
ATOM 752 N N . ASN A 1 99 ? -18.963 2.969 37.606 1.00 94.88 99 ASN A N 1
ATOM 753 C CA . ASN A 1 99 ? -19.498 4.073 38.399 1.00 94.88 99 ASN A CA 1
ATOM 754 C C . ASN A 1 99 ? -20.986 3.866 38.737 1.00 94.88 99 ASN A C 1
ATOM 756 O O . ASN A 1 99 ? -21.411 4.161 39.847 1.00 94.88 99 ASN A O 1
ATOM 760 N N . LEU A 1 100 ? -21.790 3.361 37.795 1.00 95.38 100 LEU A N 1
ATOM 761 C CA . LEU A 1 100 ? -23.218 3.111 38.019 1.00 95.38 100 LEU A CA 1
ATOM 762 C C . LEU A 1 100 ? -23.467 1.927 38.966 1.00 95.38 100 LEU A C 1
ATOM 764 O O . LEU A 1 100 ? -24.416 1.973 39.748 1.00 95.38 100 LEU A O 1
ATOM 768 N N . LEU A 1 101 ? -22.621 0.893 38.908 1.00 94.38 101 LEU A N 1
ATOM 769 C CA . LEU A 1 101 ? -22.649 -0.237 39.837 1.00 94.38 101 LEU A CA 1
ATOM 770 C C . LEU A 1 101 ? -22.312 0.210 41.263 1.00 94.38 101 LEU A C 1
ATOM 772 O O . LEU A 1 101 ? -23.036 -0.149 42.188 1.00 94.38 101 LEU A O 1
ATOM 776 N N . ASP A 1 102 ? -21.275 1.036 41.419 1.00 94.31 102 ASP A N 1
ATOM 777 C CA . ASP A 1 102 ? -20.827 1.570 42.712 1.00 94.31 102 ASP A CA 1
ATOM 778 C C . ASP A 1 102 ? -21.900 2.434 43.397 1.00 94.31 102 ASP A C 1
ATOM 780 O O . ASP A 1 102 ? -22.083 2.372 44.610 1.00 94.31 102 ASP A O 1
ATOM 784 N N . LEU A 1 103 ? -22.695 3.174 42.613 1.00 92.12 103 LEU A N 1
ATOM 785 C CA . LEU A 1 103 ? -23.830 3.940 43.138 1.00 92.12 103 LEU A CA 1
ATOM 786 C C . LEU A 1 103 ? -24.945 3.055 43.723 1.00 92.12 103 LEU A C 1
ATOM 788 O O . LEU A 1 103 ? -25.738 3.544 44.524 1.00 92.12 103 LEU A O 1
ATOM 792 N N . GLY A 1 104 ? -25.058 1.786 43.313 1.00 91.62 104 GLY A N 1
ATOM 793 C CA . GLY A 1 104 ? -25.991 0.809 43.893 1.00 91.62 104 GLY A CA 1
ATOM 794 C C . GLY A 1 104 ? -27.489 1.089 43.689 1.00 91.62 104 GLY A C 1
ATOM 795 O O . GLY A 1 104 ? -28.323 0.406 44.280 1.00 91.62 104 GLY A O 1
ATOM 796 N N . VAL A 1 105 ? -27.855 2.080 42.868 1.00 93.56 105 VAL A N 1
ATOM 797 C CA . VAL A 1 105 ? -29.253 2.526 42.670 1.00 93.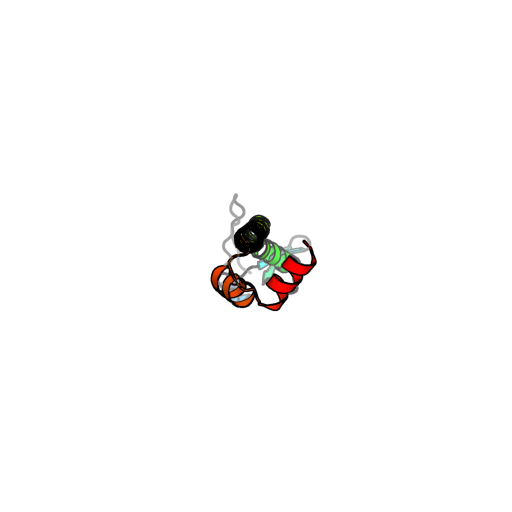56 105 VAL A CA 1
ATOM 798 C C . VAL A 1 105 ? -29.928 1.967 41.412 1.00 93.56 105 VAL A C 1
ATOM 800 O O . VAL A 1 105 ? -31.142 2.100 41.267 1.00 93.56 105 VAL A O 1
ATOM 803 N N . LEU A 1 106 ? -29.168 1.359 40.498 1.00 93.50 106 LEU A N 1
ATOM 804 C CA . LEU A 1 106 ? -29.654 0.845 39.210 1.00 93.50 106 LEU A CA 1
ATOM 805 C C . LEU A 1 106 ? -29.581 -0.688 39.158 1.00 93.50 106 LEU A C 1
ATOM 807 O O . LEU A 1 106 ? -28.665 -1.301 39.714 1.00 93.50 106 LEU A O 1
ATOM 811 N N . THR A 1 107 ? -30.529 -1.313 38.454 1.00 95.69 107 THR A N 1
ATOM 812 C CA . THR A 1 107 ? -30.465 -2.755 38.157 1.00 95.69 107 THR A CA 1
ATOM 813 C C . THR A 1 107 ? -29.462 -3.044 37.041 1.00 95.69 107 THR A C 1
ATOM 815 O O . THR A 1 107 ? -29.132 -2.160 36.246 1.00 95.69 107 THR A O 1
ATOM 818 N N . ASP A 1 108 ? -29.007 -4.295 36.932 1.00 95.38 108 ASP A N 1
ATOM 819 C CA . ASP A 1 108 ? -28.054 -4.697 35.886 1.00 95.38 108 ASP A CA 1
ATOM 820 C C . ASP A 1 108 ? -28.622 -4.463 34.480 1.00 95.38 108 ASP A C 1
ATOM 822 O O . ASP A 1 108 ? -27.906 -4.041 33.574 1.00 95.38 108 ASP A O 1
ATOM 826 N N . GLU A 1 109 ? -29.933 -4.644 34.307 1.00 96.31 109 GLU A N 1
ATOM 827 C CA . GLU A 1 109 ? -30.639 -4.374 33.053 1.00 96.31 109 GLU A CA 1
ATOM 828 C C . GLU A 1 109 ? -30.655 -2.878 32.705 1.00 96.31 109 GLU A C 1
ATOM 830 O O . GLU A 1 109 ? -30.551 -2.508 31.533 1.00 96.31 109 GLU A O 1
ATOM 835 N N . GLN A 1 110 ? -30.775 -2.000 33.706 1.00 96.31 110 GLN A N 1
ATOM 836 C CA . GLN A 1 110 ? -30.747 -0.550 33.497 1.00 96.31 110 GLN A CA 1
ATOM 837 C C . GLN A 1 110 ? -29.338 -0.054 33.165 1.00 96.31 110 GLN A C 1
ATOM 839 O O . GLN A 1 110 ? -29.188 0.807 32.298 1.00 96.31 110 GLN A O 1
ATOM 844 N N . ILE A 1 111 ? -28.315 -0.614 33.815 1.00 96.31 111 ILE A N 1
ATOM 845 C CA . ILE A 1 111 ? -26.910 -0.288 33.547 1.00 96.31 111 ILE A CA 1
ATOM 846 C C . ILE A 1 111 ? -26.532 -0.738 32.137 1.00 96.31 111 ILE A C 1
ATOM 848 O O . ILE A 1 111 ? -26.044 0.082 31.368 1.00 96.31 111 ILE A O 1
ATOM 852 N N . ALA A 1 112 ? -26.857 -1.980 31.764 1.00 96.62 112 ALA A N 1
ATOM 853 C CA . ALA A 1 112 ? -26.637 -2.514 30.418 1.00 96.62 112 ALA A CA 1
ATOM 854 C C . ALA A 1 112 ? -27.233 -1.597 29.336 1.00 96.62 112 ALA A C 1
ATOM 856 O O . ALA A 1 112 ? -26.579 -1.243 28.358 1.00 96.62 112 ALA A O 1
ATOM 857 N N . ARG A 1 113 ? -28.463 -1.115 29.556 1.00 95.69 113 ARG A N 1
ATOM 858 C CA . ARG A 1 113 ? -29.124 -0.186 28.632 1.00 95.69 113 ARG A CA 1
ATOM 859 C C . ARG A 1 113 ? -28.431 1.179 28.535 1.00 95.69 113 ARG A C 1
ATOM 861 O O . ARG A 1 113 ? -28.467 1.779 27.467 1.00 95.69 113 ARG A O 1
ATOM 868 N N . ALA A 1 114 ? -27.860 1.688 29.626 1.00 94.12 114 ALA A N 1
ATOM 869 C CA . ALA A 1 114 ? -27.221 3.005 29.671 1.00 94.12 114 ALA A CA 1
ATOM 870 C C . ALA A 1 114 ? -25.786 3.007 29.122 1.00 94.12 114 ALA A C 1
ATOM 872 O O . ALA A 1 114 ? -25.329 4.032 28.623 1.00 94.12 114 ALA A O 1
ATOM 873 N N . THR A 1 115 ? -25.079 1.882 29.231 1.00 94.69 115 THR A N 1
ATOM 874 C CA . THR A 1 115 ? -23.676 1.741 28.814 1.00 94.69 115 THR A CA 1
ATOM 875 C C . THR A 1 115 ? -23.511 0.998 27.495 1.00 94.69 115 THR A C 1
ATOM 877 O O . THR A 1 115 ? -22.387 0.780 27.059 1.00 94.69 115 THR A O 1
ATOM 880 N N . GLU A 1 116 ? -24.619 0.580 26.876 1.00 94.25 116 GLU A N 1
ATOM 881 C CA . GLU A 1 116 ? -24.635 -0.260 25.671 1.00 94.25 116 GLU A CA 1
ATOM 882 C C . GLU A 1 116 ? -23.889 -1.599 25.842 1.00 94.25 116 GLU A C 1
ATOM 884 O O . GLU A 1 116 ? -23.563 -2.268 24.863 1.00 94.25 116 GLU A O 1
ATOM 889 N N . LEU A 1 117 ? -23.645 -2.013 27.088 1.00 94.31 117 LEU A N 1
ATOM 890 C CA . LEU A 1 117 ? -23.122 -3.332 27.419 1.00 94.31 117 LEU A CA 1
ATOM 891 C C . LEU A 1 117 ? -24.259 -4.352 27.453 1.00 94.31 117 LEU A C 1
ATOM 893 O O . LEU A 1 117 ? -25.430 -4.034 27.668 1.00 94.31 117 LEU A O 1
ATOM 897 N N . THR A 1 118 ? -23.912 -5.617 27.290 1.00 96.69 118 THR A N 1
ATOM 898 C CA . THR A 1 118 ? -24.845 -6.719 27.496 1.00 96.69 118 THR A CA 1
ATOM 899 C C . THR A 1 118 ? -25.117 -6.936 28.984 1.00 96.69 118 THR A C 1
ATOM 901 O O . THR A 1 118 ? -24.304 -6.630 29.859 1.00 96.69 118 THR A O 1
ATOM 904 N N . LEU A 1 119 ? -26.275 -7.523 29.289 1.00 96.12 119 LEU A N 1
ATOM 905 C CA . LEU A 1 119 ? -26.630 -7.888 30.660 1.00 96.12 119 LEU A CA 1
ATOM 906 C C . LEU A 1 119 ? -25.621 -8.868 31.280 1.00 96.12 119 LEU A C 1
ATOM 908 O O . LEU A 1 119 ? -25.345 -8.795 32.475 1.00 96.12 119 LEU A O 1
ATOM 912 N N . GLU A 1 120 ? -25.063 -9.776 30.476 1.00 96.19 120 GLU A N 1
ATOM 913 C CA . GLU A 1 120 ? -24.035 -10.712 30.934 1.00 96.19 120 GLU A CA 1
ATOM 914 C C . GLU A 1 120 ? -22.732 -9.996 31.294 1.00 96.19 120 GLU A C 1
ATOM 916 O O . GLU A 1 120 ? -22.171 -10.276 32.350 1.00 96.19 120 GLU A O 1
ATOM 921 N N . GLU A 1 121 ? -22.291 -9.026 30.487 1.00 95.25 121 GLU A N 1
ATOM 922 C CA . GLU A 1 121 ? -21.102 -8.216 30.784 1.00 95.25 121 GLU A CA 1
ATOM 923 C C . GLU A 1 121 ? -21.269 -7.420 32.080 1.00 95.25 121 GLU A C 1
ATOM 925 O O . GLU A 1 121 ? -20.366 -7.406 32.912 1.00 95.25 121 GLU A O 1
ATOM 930 N N . VAL A 1 122 ? -22.435 -6.808 32.305 1.00 96.12 122 VAL A N 1
ATOM 931 C CA . VAL A 1 122 ? -22.704 -6.066 33.548 1.00 96.12 122 VAL A CA 1
ATOM 932 C C . VAL A 1 122 ? -22.738 -6.994 34.764 1.00 96.12 122 VAL A C 1
ATOM 934 O O . VAL A 1 122 ? -22.149 -6.674 35.796 1.00 96.12 122 VAL A O 1
ATOM 937 N N . ARG A 1 123 ? -23.361 -8.174 34.650 1.00 94.94 123 ARG A N 1
ATOM 938 C CA . ARG A 1 123 ? -23.370 -9.177 35.730 1.00 94.94 123 ARG A CA 1
ATOM 939 C C . ARG A 1 123 ? -21.973 -9.713 36.025 1.00 94.94 123 ARG A C 1
ATOM 941 O O . ARG A 1 123 ? -21.630 -9.894 37.191 1.00 94.94 123 ARG A O 1
ATOM 948 N N . ALA A 1 124 ? -21.166 -9.940 34.991 1.00 94.38 124 ALA A N 1
ATOM 949 C CA . ALA A 1 124 ? -19.775 -10.346 35.139 1.00 94.38 124 ALA A CA 1
ATOM 950 C C . ALA A 1 124 ? -18.942 -9.256 35.828 1.00 94.38 124 ALA A C 1
ATOM 952 O O . ALA A 1 124 ? -18.169 -9.569 36.729 1.00 94.38 124 ALA A O 1
ATOM 953 N N . LEU A 1 125 ? -19.143 -7.982 35.467 1.00 93.12 125 LEU A N 1
ATOM 954 C CA . LEU A 1 125 ? -18.498 -6.844 36.130 1.00 93.12 125 LEU A CA 1
ATOM 955 C C . LEU A 1 125 ? -18.871 -6.764 37.613 1.00 93.12 125 LEU A C 1
ATOM 957 O O . LEU A 1 125 ? -17.989 -6.622 38.452 1.00 93.12 125 LEU A O 1
ATOM 961 N N . ARG A 1 126 ? -20.155 -6.930 37.950 1.00 90.69 126 ARG A N 1
ATOM 962 C CA . ARG A 1 126 ? -20.630 -6.960 39.341 1.00 90.69 126 ARG A CA 1
ATOM 963 C C . ARG A 1 126 ? -20.062 -8.139 40.135 1.00 90.69 126 ARG A C 1
ATOM 965 O O . ARG A 1 126 ? -19.762 -7.985 41.309 1.00 90.69 126 ARG A O 1
ATOM 972 N N . ALA A 1 127 ? -19.918 -9.309 39.515 1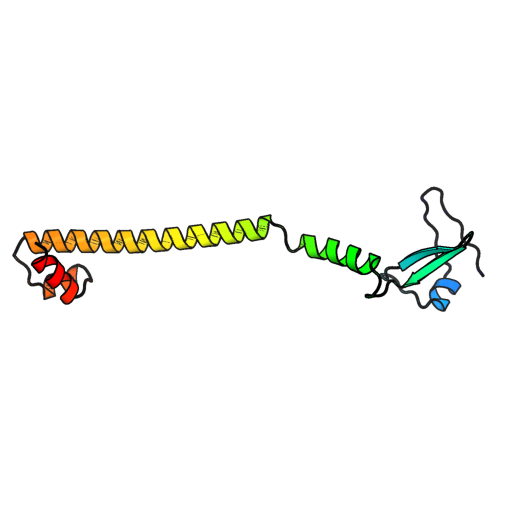.00 91.25 127 ALA A N 1
ATOM 973 C CA . ALA A 1 127 ? -19.331 -10.485 40.159 1.00 91.25 127 ALA A CA 1
ATOM 974 C C . ALA A 1 127 ? -17.805 -10.381 40.350 1.00 91.25 127 ALA A C 1
ATOM 976 O O . ALA A 1 127 ? -17.242 -11.129 41.146 1.00 91.25 127 ALA A O 1
ATOM 977 N N . ALA A 1 128 ? -17.142 -9.493 39.604 1.00 86.75 128 ALA A N 1
ATOM 978 C CA . ALA A 1 128 ? -15.709 -9.221 39.700 1.00 86.75 128 ALA A CA 1
ATOM 979 C C . ALA A 1 128 ? -15.358 -8.092 40.693 1.00 86.75 128 ALA A C 1
ATOM 981 O O . ALA A 1 128 ? -14.176 -7.771 40.838 1.00 86.75 128 ALA A O 1
ATOM 982 N N . GLN A 1 129 ? -16.367 -7.481 41.323 1.00 72.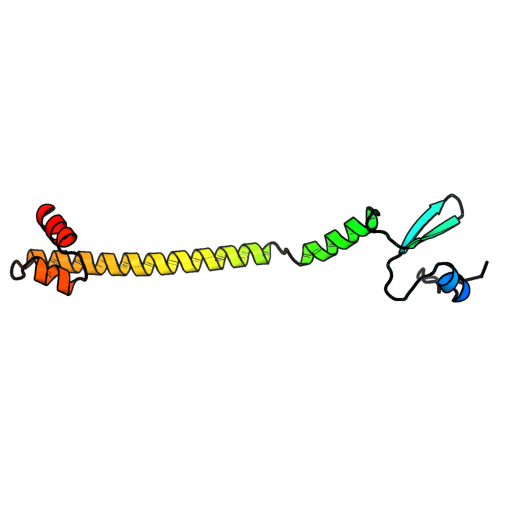31 129 GLN A N 1
ATOM 983 C CA . GLN A 1 129 ? -16.251 -6.441 42.351 1.00 72.31 129 GLN A CA 1
ATOM 984 C C . GLN A 1 129 ? -16.118 -7.060 43.746 1.00 72.31 129 GLN A C 1
ATOM 986 O O . GLN A 1 129 ? -15.330 -6.507 44.545 1.00 72.31 129 GLN A O 1
#

Radius of gyration: 37.14 Å; chains: 1; bounding box: 63×26×96 Å

Foldseek 3Di:
DDDWDQDPVRDIDDDPVNCVVLVHDPPFDWDWDDDPPDIDIHTDDPPDPVVVVVVCVVVVVVVPPVVVVVVVVVVVVVVVVVVCVVVVLLVVLLVQLVVVVVVVPDDLVRSCVVSVHDSVVSVVSNVVD

Sequence (129 aa):
MELARLTASGRMTLPKAIRKAAGLRGGETLTFAVEGDRVIVRKATPDDETWREALSATLSEWTSPEDATRRGLEHGLQQGLQQGLKEGGQAVMLRLAWNLLDLGVLTDEQIARATELTLEEVRALRAAQ